Protein AF-A0AAU9XH12-F1 (afdb_monomer_lite)

Organism: NCBI:txid46732

Structure (mmCIF, N/CA/C/O backbone):
data_AF-A0AAU9XH12-F1
#
_entry.id   AF-A0AAU9XH12-F1
#
loop_
_atom_site.group_PDB
_atom_site.id
_atom_site.type_symbol
_atom_site.label_atom_id
_atom_site.label_alt_id
_atom_site.label_comp_id
_atom_site.label_asym_id
_atom_site.label_entity_id
_atom_site.label_seq_id
_atom_site.pdbx_PDB_ins_code
_atom_site.Cartn_x
_atom_site.Cartn_y
_atom_site.Cartn_z
_atom_site.occupancy
_atom_site.B_iso_or_equiv
_atom_site.auth_seq_id
_atom_site.auth_comp_id
_atom_site.auth_asym_id
_atom_site.auth_atom_id
_atom_site.pdbx_PDB_model_num
ATOM 1 N N . MET A 1 1 ? -4.431 -7.560 0.678 1.00 68.56 1 MET A N 1
ATOM 2 C CA . MET A 1 1 ? -4.660 -6.727 1.876 1.00 68.56 1 MET A CA 1
ATOM 3 C C . MET A 1 1 ? -4.984 -7.547 3.128 1.00 68.56 1 MET A C 1
ATOM 5 O O . MET A 1 1 ? -4.294 -7.384 4.121 1.00 68.56 1 MET A O 1
ATOM 9 N N . ALA A 1 2 ? -5.945 -8.481 3.083 1.00 81.56 2 ALA A N 1
ATOM 10 C CA . ALA A 1 2 ? -6.319 -9.294 4.253 1.00 81.56 2 ALA A CA 1
ATOM 11 C C . ALA A 1 2 ? -5.169 -10.095 4.894 1.00 81.56 2 ALA A C 1
ATOM 13 O O . ALA A 1 2 ? -5.077 -10.138 6.113 1.00 81.56 2 ALA A O 1
ATOM 14 N N . LYS A 1 3 ? -4.266 -10.671 4.088 1.00 85.50 3 LYS A N 1
ATOM 15 C CA . LYS A 1 3 ? -3.086 -11.385 4.601 1.00 85.50 3 LYS A CA 1
ATOM 16 C C . LYS A 1 3 ? -2.209 -10.488 5.487 1.00 85.50 3 LYS A C 1
ATOM 18 O O . LYS A 1 3 ? -1.985 -10.822 6.635 1.00 85.50 3 LYS A O 1
ATOM 23 N N . TYR A 1 4 ? -1.822 -9.311 4.989 1.00 83.94 4 TYR A N 1
ATOM 24 C CA . TYR A 1 4 ? -1.021 -8.346 5.755 1.00 83.94 4 TYR A CA 1
ATOM 25 C C . TYR A 1 4 ? -1.693 -7.905 7.060 1.00 83.94 4 TYR A C 1
ATOM 27 O O . TYR A 1 4 ? -1.012 -7.656 8.047 1.00 83.94 4 TYR A O 1
ATOM 35 N N . PHE A 1 5 ? -3.026 -7.807 7.071 1.00 84.31 5 PHE A N 1
ATOM 36 C CA . PHE A 1 5 ? -3.769 -7.496 8.289 1.00 84.31 5 PHE A CA 1
ATOM 37 C C . PHE A 1 5 ? -3.642 -8.612 9.336 1.00 84.31 5 PHE A C 1
ATOM 39 O O . PHE A 1 5 ? -3.353 -8.325 10.493 1.00 84.31 5 PHE A O 1
ATOM 46 N N . VAL A 1 6 ? -3.812 -9.872 8.925 1.00 87.25 6 VAL A N 1
ATOM 47 C CA . VAL A 1 6 ? -3.674 -11.034 9.818 1.00 87.25 6 VAL A CA 1
ATOM 48 C C . VAL A 1 6 ? -2.238 -11.177 10.316 1.00 87.25 6 VAL A C 1
ATOM 50 O O . VAL A 1 6 ? -2.040 -11.303 11.52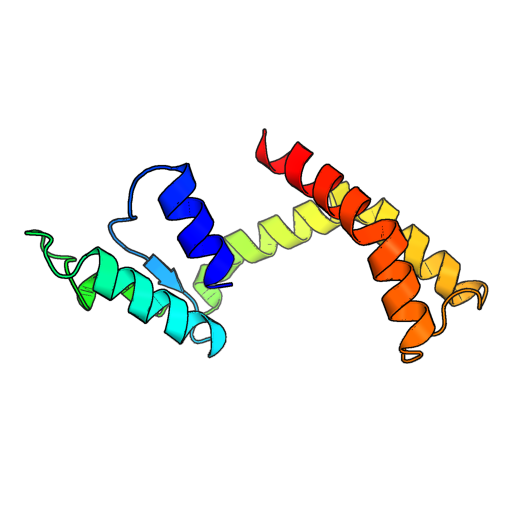0 1.00 87.25 6 VAL A O 1
ATOM 53 N N . ASP A 1 7 ? -1.254 -11.070 9.419 1.00 89.06 7 ASP A N 1
ATOM 54 C CA . ASP A 1 7 ? 0.168 -11.146 9.770 1.00 89.06 7 ASP A CA 1
ATOM 55 C C . ASP A 1 7 ? 0.532 -10.060 10.809 1.00 89.06 7 ASP A C 1
ATOM 57 O O . ASP A 1 7 ? 1.261 -10.322 11.760 1.00 89.06 7 ASP A O 1
ATOM 61 N N . CYS A 1 8 ? -0.030 -8.849 10.682 1.00 85.81 8 CYS A N 1
ATOM 62 C CA . CYS A 1 8 ? 0.167 -7.756 11.641 1.00 85.81 8 CYS A CA 1
ATOM 63 C C . CYS A 1 8 ? -0.480 -8.037 13.010 1.00 85.81 8 CYS A C 1
ATOM 65 O O . CYS A 1 8 ? 0.139 -7.797 14.044 1.00 85.81 8 CYS A O 1
ATOM 67 N N . VAL A 1 9 ? -1.710 -8.566 13.036 1.00 88.44 9 VAL A N 1
ATOM 68 C CA . VAL A 1 9 ? -2.383 -8.973 14.286 1.00 88.44 9 VAL A CA 1
ATOM 69 C C . VAL A 1 9 ? -1.573 -10.046 15.017 1.00 88.44 9 VAL A C 1
ATOM 71 O O . VAL A 1 9 ? -1.449 -9.997 16.242 1.00 88.44 9 VAL A O 1
ATOM 74 N N . GLU A 1 10 ? -0.998 -10.991 14.272 1.00 89.50 10 GLU A N 1
ATOM 75 C CA . GLU A 1 10 ? -0.122 -12.033 14.809 1.00 89.50 10 GLU A CA 1
ATOM 76 C C . GLU A 1 10 ? 1.207 -11.456 15.330 1.00 89.50 10 GLU A C 1
ATOM 78 O O . GLU A 1 10 ? 1.588 -11.753 16.461 1.00 89.50 10 GLU A O 1
ATOM 83 N N . GLU A 1 11 ? 1.869 -10.577 14.564 1.00 89.19 11 GLU A N 1
ATOM 84 C CA . GLU A 1 11 ? 3.132 -9.912 14.942 1.00 89.19 11 GLU A CA 1
ATOM 85 C C . GLU A 1 11 ? 2.981 -9.066 16.219 1.00 89.19 11 GLU A C 1
ATOM 87 O O . GLU A 1 11 ? 3.840 -9.099 17.101 1.00 89.19 11 GLU A O 1
ATOM 92 N N . VAL A 1 12 ? 1.877 -8.323 16.343 1.00 87.50 12 VAL A N 1
ATOM 93 C CA . VAL A 1 12 ? 1.592 -7.457 17.500 1.00 87.50 12 VAL A CA 1
ATOM 94 C C . VAL A 1 12 ? 1.036 -8.255 18.690 1.00 87.50 12 VAL A C 1
ATOM 96 O O . VAL A 1 12 ? 1.069 -7.779 19.826 1.00 87.50 12 VAL A O 1
ATOM 99 N N . GLY A 1 13 ? 0.533 -9.473 18.460 1.00 85.81 13 GLY A N 1
ATOM 100 C CA . GLY A 1 13 ? -0.110 -10.302 19.482 1.00 85.81 13 GLY A CA 1
ATOM 101 C C . GLY A 1 13 ? -1.437 -9.725 19.987 1.00 85.81 13 GLY A C 1
ATOM 102 O O . GLY A 1 13 ? -1.835 -9.987 21.123 1.00 85.81 13 GLY A O 1
ATOM 103 N N . GLY A 1 14 ? -2.115 -8.911 19.173 1.00 85.19 14 GLY A N 1
ATOM 104 C CA . GLY A 1 14 ? -3.324 -8.194 19.570 1.00 85.19 14 GLY A CA 1
ATOM 105 C C . GLY A 1 14 ? -4.192 -7.764 18.389 1.00 85.19 14 GLY A C 1
ATOM 106 O O . GLY A 1 14 ? -3.707 -7.560 17.280 1.00 85.19 14 GLY A O 1
ATOM 107 N N . CYS A 1 15 ? -5.494 -7.611 18.640 1.00 86.69 15 CYS A N 1
ATOM 108 C CA . CYS A 1 15 ? -6.485 -7.208 17.642 1.00 86.69 15 CYS A CA 1
ATOM 109 C C . CYS A 1 15 ? -6.981 -5.773 17.917 1.00 86.69 15 CYS A C 1
ATOM 111 O O . CYS A 1 15 ? -7.296 -5.456 19.069 1.00 86.69 15 CYS A O 1
ATOM 113 N N . PRO A 1 16 ? -7.067 -4.890 16.904 1.00 86.75 16 PRO A N 1
ATOM 114 C CA . PRO A 1 16 ? -7.554 -3.523 17.088 1.00 86.75 16 PRO A CA 1
ATOM 115 C C . PRO A 1 16 ? -9.023 -3.490 17.530 1.00 86.75 16 PRO A C 1
ATOM 117 O O . PRO A 1 16 ? -9.825 -4.285 17.063 1.00 86.75 16 PRO A O 1
ATOM 120 N N . SER A 1 17 ? -9.422 -2.530 18.369 1.00 87.19 17 SER A N 1
ATOM 121 C CA . SER A 1 17 ? -10.813 -2.414 18.856 1.00 87.19 17 SER A CA 1
ATOM 122 C C . SER A 1 17 ? -11.798 -1.819 17.841 1.00 87.19 17 SER A C 1
ATOM 124 O O . SER A 1 17 ? -13.006 -1.886 18.022 1.00 87.19 17 SER A O 1
ATOM 126 N N . LEU A 1 18 ? -11.312 -1.181 16.782 1.00 88.00 18 LEU A N 1
ATOM 127 C CA . LEU A 1 18 ? -12.150 -0.677 15.700 1.00 88.00 18 LEU A CA 1
ATOM 128 C C . LEU A 1 18 ? -11.301 -0.574 14.446 1.00 88.00 18 LEU A C 1
ATOM 130 O O . LEU A 1 18 ? -10.238 0.046 14.464 1.00 88.00 18 LEU A O 1
ATOM 134 N N . LEU A 1 19 ? -11.796 -1.140 13.354 1.00 87.06 19 LEU A N 1
ATOM 135 C CA . LEU A 1 19 ? -11.161 -1.040 12.054 1.00 87.06 19 LEU A CA 1
ATOM 136 C C . LEU A 1 19 ? -12.030 -0.217 11.116 1.00 87.06 19 LEU A C 1
ATOM 138 O O . LEU A 1 19 ? -13.212 -0.499 10.935 1.00 87.06 19 LEU A O 1
ATOM 142 N N . ARG A 1 20 ? -11.436 0.802 10.503 1.00 87.56 20 ARG A N 1
ATOM 143 C CA . ARG A 1 20 ? -12.102 1.621 9.495 1.00 87.56 20 ARG A CA 1
ATOM 144 C C . ARG A 1 20 ? -11.463 1.382 8.141 1.00 87.56 20 ARG A C 1
ATOM 146 O O . ARG A 1 20 ? -10.253 1.532 8.009 1.00 87.56 20 ARG A O 1
ATOM 153 N N . THR A 1 21 ? -12.276 1.076 7.138 1.00 86.25 21 THR A N 1
ATOM 154 C CA . THR A 1 21 ? -11.816 0.930 5.750 1.00 86.25 21 THR A CA 1
ATOM 155 C C . THR A 1 21 ? -12.686 1.747 4.805 1.00 86.25 21 THR A C 1
ATOM 157 O O . THR A 1 21 ? -13.788 2.171 5.162 1.00 86.25 21 THR A O 1
ATOM 160 N N . ASP A 1 22 ? -12.202 1.982 3.590 1.00 82.88 22 ASP A N 1
ATOM 161 C CA . ASP A 1 22 ? -13.061 2.471 2.515 1.00 82.88 22 ASP A CA 1
ATOM 162 C C . ASP A 1 22 ? -13.998 1.352 2.012 1.00 82.88 22 ASP A C 1
ATOM 164 O O . ASP A 1 22 ? -13.896 0.190 2.426 1.00 82.88 22 ASP A O 1
ATOM 168 N N . CYS A 1 23 ? -14.922 1.701 1.114 1.00 80.25 23 CYS A N 1
ATOM 169 C CA . CYS A 1 23 ? -15.865 0.758 0.501 1.00 80.25 23 CYS A CA 1
ATOM 170 C C . CYS A 1 23 ? -15.243 -0.115 -0.613 1.00 80.25 23 CYS A C 1
ATOM 172 O O . CYS A 1 23 ? -15.943 -0.504 -1.550 1.00 80.25 23 CYS A O 1
ATOM 174 N N . GLY A 1 24 ? -13.944 -0.417 -0.553 1.00 79.31 24 GLY A N 1
ATOM 175 C CA . GLY A 1 24 ? -13.291 -1.332 -1.485 1.00 79.31 24 GLY A CA 1
ATOM 176 C C . GLY A 1 24 ? -13.760 -2.781 -1.307 1.00 79.31 24 GLY A C 1
ATOM 177 O O . GLY A 1 24 ? -13.884 -3.283 -0.191 1.00 79.31 24 GLY A O 1
ATOM 178 N N . THR A 1 25 ? -13.972 -3.503 -2.410 1.00 79.25 25 THR A N 1
ATOM 179 C CA . THR A 1 25 ? -14.369 -4.926 -2.380 1.00 79.25 25 THR A CA 1
ATOM 180 C C . THR A 1 25 ? -13.318 -5.821 -1.721 1.00 79.25 25 THR A C 1
ATOM 182 O O . THR A 1 25 ? -13.650 -6.828 -1.103 1.00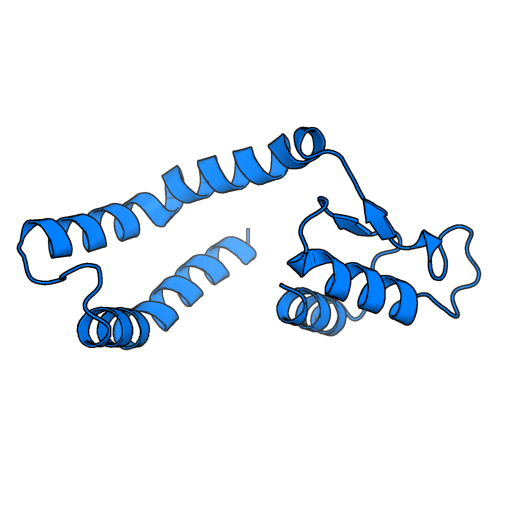 79.25 25 THR A O 1
ATOM 185 N N . GLU A 1 26 ? -12.047 -5.437 -1.804 1.00 78.25 26 GLU A N 1
ATOM 186 C CA . GLU A 1 26 ? -10.928 -6.108 -1.134 1.00 78.25 26 GLU A CA 1
ATOM 187 C C . GLU A 1 26 ? -10.955 -5.975 0.398 1.00 78.25 26 GLU A C 1
ATOM 189 O O . GLU A 1 26 ? -10.412 -6.832 1.101 1.00 78.25 26 GLU A O 1
ATOM 194 N N . ASN A 1 27 ? -11.637 -4.948 0.917 1.00 84.44 27 ASN A N 1
ATOM 195 C CA . ASN A 1 27 ? -11.731 -4.654 2.346 1.00 84.44 27 ASN A CA 1
ATOM 196 C C . ASN A 1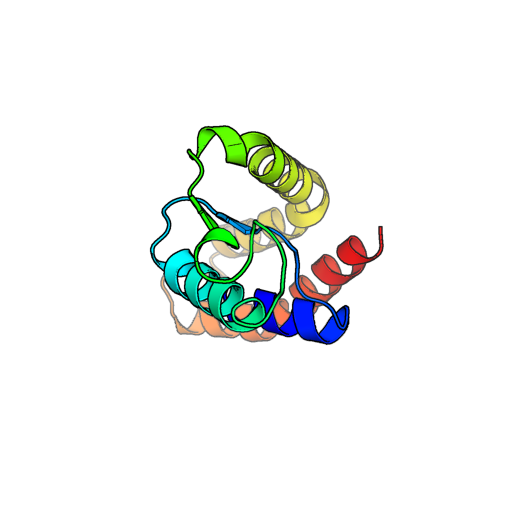 27 ? -12.882 -5.391 3.040 1.00 84.44 27 ASN A C 1
ATOM 198 O O . ASN A 1 27 ? -12.894 -5.489 4.266 1.00 84.44 27 ASN A O 1
ATOM 202 N N . VAL A 1 28 ? -13.787 -6.007 2.274 1.00 85.31 28 VAL A N 1
ATOM 203 C CA . VAL A 1 28 ? -14.868 -6.852 2.809 1.00 85.31 28 VAL A CA 1
ATOM 204 C C . VAL A 1 28 ? -14.305 -8.041 3.590 1.00 85.31 28 VAL A C 1
ATOM 206 O O . VAL A 1 28 ? -14.804 -8.381 4.660 1.00 85.31 28 VAL A O 1
ATOM 209 N N . VAL A 1 29 ? -13.227 -8.653 3.089 1.00 87.44 29 VAL A N 1
ATOM 210 C CA . VAL A 1 29 ? -12.571 -9.781 3.771 1.00 87.44 29 VAL A CA 1
ATOM 211 C C . VAL A 1 29 ? -11.966 -9.326 5.099 1.00 87.44 29 VAL A C 1
ATOM 213 O O . VAL A 1 29 ? -12.098 -10.014 6.105 1.00 87.44 29 VAL A O 1
ATOM 216 N N . ILE A 1 30 ? -11.347 -8.146 5.117 1.00 88.31 30 ILE A N 1
ATOM 217 C CA . ILE A 1 30 ? -10.752 -7.555 6.321 1.00 88.31 30 ILE A CA 1
ATOM 218 C C . ILE A 1 30 ? -11.825 -7.244 7.369 1.00 88.31 30 ILE A C 1
ATOM 220 O O . ILE A 1 30 ? -11.634 -7.561 8.540 1.00 88.31 30 ILE A O 1
ATOM 224 N N . ALA A 1 31 ? -12.961 -6.684 6.947 1.00 87.62 31 ALA A N 1
ATOM 225 C CA . ALA A 1 31 ? -14.103 -6.434 7.820 1.00 87.62 31 ALA A CA 1
ATOM 226 C C . ALA A 1 31 ? -14.586 -7.724 8.499 1.00 87.62 31 ALA A C 1
ATOM 228 O O . ALA A 1 31 ? -14.749 -7.761 9.716 1.00 87.62 31 ALA A O 1
ATOM 229 N N . GLY A 1 32 ? -14.731 -8.806 7.725 1.00 87.75 32 GLY A N 1
ATOM 230 C CA . GLY A 1 32 ? -15.126 -10.111 8.255 1.00 87.75 32 GLY A CA 1
ATOM 231 C C . GLY A 1 32 ? -14.117 -10.690 9.249 1.00 87.75 32 GLY A C 1
ATOM 232 O O . GLY A 1 32 ? -14.509 -11.145 10.322 1.00 87.75 32 GLY A O 1
ATOM 233 N N . VAL A 1 33 ? -12.818 -10.634 8.930 1.00 88.12 33 VAL A N 1
ATOM 234 C CA . VAL A 1 33 ? -11.748 -11.095 9.835 1.00 88.12 33 VAL A CA 1
ATOM 235 C C . VAL A 1 33 ? -11.769 -10.305 11.143 1.00 88.12 33 VAL A C 1
ATOM 237 O O . VAL A 1 33 ? -11.732 -10.898 12.216 1.00 88.12 33 VAL A O 1
ATOM 240 N N . GLN A 1 34 ? -11.883 -8.981 11.067 1.00 90.25 34 GLN A N 1
ATOM 241 C CA . GLN A 1 34 ? -11.951 -8.110 12.235 1.00 90.25 34 GLN A CA 1
ATOM 242 C C . GLN A 1 34 ? -13.151 -8.435 13.134 1.00 90.25 34 GLN A C 1
ATOM 244 O O . GLN A 1 34 ? -13.002 -8.564 14.351 1.00 90.25 34 GLN A O 1
ATOM 249 N N . SER A 1 35 ? -14.340 -8.583 12.546 1.00 88.19 35 SER A N 1
ATOM 250 C CA . SER A 1 35 ? -15.547 -8.934 13.295 1.00 88.19 35 SER A CA 1
ATOM 251 C C . SER A 1 35 ? -15.460 -10.320 13.922 1.00 88.19 35 SER A C 1
ATOM 253 O O . SER A 1 35 ? -15.919 -10.503 15.045 1.00 88.19 35 SER A O 1
ATOM 255 N N . PHE A 1 36 ? -14.825 -11.277 13.242 1.00 8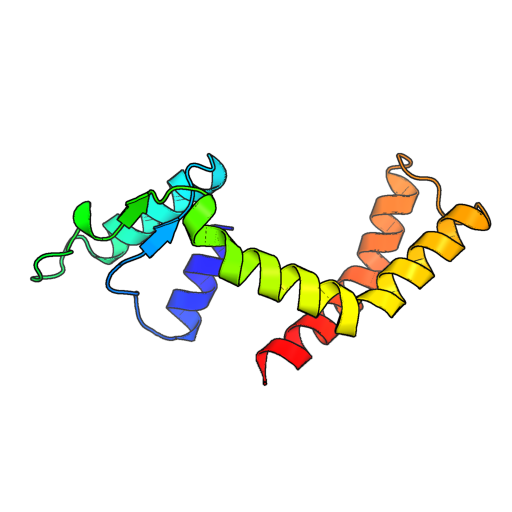8.44 36 PHE A N 1
ATOM 256 C CA . PHE A 1 36 ? -14.581 -12.610 13.785 1.00 88.44 36 PHE A CA 1
ATOM 257 C C . PHE A 1 36 ? -13.617 -12.580 14.977 1.00 88.44 36 PHE A C 1
ATOM 259 O O . PHE A 1 36 ? -13.924 -13.136 16.028 1.00 88.44 36 PHE A O 1
ATOM 266 N N . LEU A 1 37 ? -12.485 -11.880 14.852 1.00 87.12 37 LEU A N 1
ATOM 267 C CA . LEU A 1 37 ? -11.487 -11.771 15.923 1.00 87.12 37 LEU A CA 1
ATOM 268 C C . LEU A 1 37 ? -12.041 -11.118 17.197 1.00 87.12 37 LEU A C 1
ATOM 270 O O . LEU A 1 37 ? -11.499 -11.339 18.276 1.00 87.12 37 LEU A O 1
ATOM 274 N N . ARG A 1 38 ? -13.106 -10.318 17.079 1.00 89.75 38 ARG A N 1
ATOM 275 C CA . ARG A 1 38 ? -13.746 -9.616 18.201 1.00 89.75 38 ARG A CA 1
ATOM 276 C C . ARG A 1 38 ? -15.145 -10.114 18.533 1.00 89.75 38 ARG A C 1
ATOM 278 O O . ARG A 1 38 ? -15.855 -9.437 19.272 1.00 89.75 38 ARG A O 1
ATOM 285 N N . ALA A 1 39 ? -15.555 -11.264 18.001 1.00 86.81 39 ALA A N 1
ATOM 286 C CA . ALA A 1 39 ? -16.898 -11.804 18.211 1.00 86.81 39 ALA A CA 1
ATOM 287 C C . ALA A 1 39 ? -17.193 -12.096 19.693 1.00 86.81 39 ALA A C 1
ATOM 289 O O . ALA A 1 39 ? -18.295 -11.832 20.156 1.00 86.81 39 ALA A O 1
ATOM 290 N N . GLU A 1 40 ? -16.187 -12.569 20.434 1.00 84.69 40 GLU A N 1
ATOM 291 C CA . GLU A 1 40 ? -16.300 -12.967 21.846 1.00 84.69 40 GLU A CA 1
ATOM 292 C C . GLU A 1 40 ? -15.814 -11.877 22.825 1.00 84.69 40 GLU A C 1
ATOM 294 O O . GLU A 1 40 ? -15.607 -12.142 24.009 1.00 84.69 40 GLU A O 1
ATOM 299 N N . CYS A 1 41 ? -15.568 -10.650 22.349 1.00 84.25 41 CYS A N 1
ATOM 300 C CA . CYS A 1 41 ? -15.198 -9.533 23.222 1.00 84.25 41 CYS A CA 1
ATOM 301 C C . CYS A 1 41 ? -16.433 -8.973 23.947 1.00 84.25 41 CYS A C 1
ATOM 303 O O . CYS A 1 41 ? -17.512 -8.893 23.369 1.00 84.25 41 CYS A O 1
ATOM 305 N N . ASP A 1 42 ? -16.262 -8.526 25.192 1.00 81.62 42 ASP A N 1
ATOM 306 C CA . ASP A 1 42 ? -17.353 -8.014 26.043 1.00 81.62 42 ASP A CA 1
ATOM 307 C C . ASP A 1 42 ? -17.415 -6.473 26.061 1.00 81.62 42 ASP A C 1
ATOM 309 O O . ASP A 1 42 ? -17.604 -5.843 27.099 1.00 81.62 42 ASP A O 1
ATOM 313 N N . ASP A 1 43 ? -17.174 -5.834 24.913 1.00 85.81 43 ASP A N 1
ATOM 314 C CA . ASP A 1 43 ? -17.191 -4.373 24.784 1.00 85.81 43 ASP A CA 1
ATOM 315 C C . ASP A 1 43 ? -18.187 -3.883 23.723 1.00 85.81 43 ASP A C 1
ATOM 317 O O . ASP A 1 43 ? -18.642 -4.634 22.858 1.00 85.81 43 ASP A O 1
ATOM 321 N N . ASP A 1 44 ? -18.520 -2.590 23.774 1.00 84.69 44 ASP A N 1
ATOM 322 C CA . ASP A 1 44 ? -19.545 -1.967 22.921 1.00 84.69 44 ASP A CA 1
ATOM 323 C C . ASP A 1 44 ? -19.269 -2.085 21.413 1.00 84.69 44 ASP A C 1
ATOM 325 O O . ASP A 1 44 ? -20.186 -1.924 20.597 1.00 84.69 44 ASP A O 1
ATOM 329 N N . LEU A 1 45 ? -18.014 -2.344 21.039 1.00 83.44 45 LEU A N 1
ATOM 330 C CA . LEU A 1 45 ? -17.542 -2.442 19.664 1.00 83.44 45 LEU A CA 1
ATOM 331 C C . LEU A 1 45 ? -17.339 -3.896 19.223 1.00 83.44 45 LEU A C 1
ATOM 333 O O . LEU A 1 45 ? -16.811 -4.106 18.138 1.00 83.44 45 LEU A O 1
ATOM 337 N N . ALA A 1 46 ? -17.715 -4.894 20.020 1.00 83.31 46 ALA A N 1
ATOM 338 C CA . ALA A 1 46 ? -17.520 -6.302 19.692 1.00 83.31 46 ALA A CA 1
ATOM 339 C C . ALA A 1 46 ? -18.284 -6.761 18.431 1.00 83.31 46 ALA A C 1
ATOM 341 O O . ALA A 1 46 ? -19.289 -6.175 18.008 1.00 83.31 46 ALA A O 1
ATOM 342 N N . GLY A 1 47 ? -17.787 -7.840 17.822 1.00 85.19 47 GLY A N 1
ATOM 343 C CA . GLY A 1 47 ? -18.387 -8.490 16.657 1.00 85.19 47 GLY A CA 1
ATOM 344 C C . GLY A 1 47 ? -18.531 -7.571 15.440 1.00 85.19 47 GLY A C 1
ATOM 345 O O . GLY A 1 47 ? -17.572 -6.960 14.968 1.00 85.19 47 GLY A O 1
ATOM 346 N N . GLU A 1 48 ? -19.744 -7.463 14.900 1.00 81.75 48 GLU A N 1
ATOM 347 C CA . GLU A 1 48 ? -20.026 -6.668 13.692 1.00 81.75 48 GLU A CA 1
ATOM 348 C C . GLU A 1 48 ? -19.792 -5.160 13.876 1.00 81.75 48 GLU A C 1
ATOM 350 O O . GLU A 1 48 ? -19.571 -4.447 12.902 1.00 81.75 48 GLU A O 1
ATOM 355 N N . LYS A 1 49 ? -19.772 -4.665 15.120 1.00 83.44 49 LYS A N 1
ATOM 356 C CA . LYS A 1 49 ? -19.466 -3.257 15.426 1.00 83.44 49 LYS A CA 1
ATOM 357 C C . LYS A 1 49 ? -17.965 -2.956 15.428 1.00 83.44 49 LYS A C 1
ATOM 359 O O . LYS A 1 49 ? -17.575 -1.794 15.532 1.00 83.44 49 LYS A O 1
ATOM 364 N N . ALA A 1 50 ? -17.125 -3.984 15.287 1.00 85.31 50 ALA A N 1
ATOM 365 C CA . ALA A 1 50 ? -15.671 -3.860 15.295 1.00 85.31 50 ALA A CA 1
ATOM 366 C C . ALA A 1 50 ? -15.120 -3.282 13.987 1.00 85.31 50 ALA A C 1
ATOM 368 O O . ALA A 1 50 ? -13.920 -3.003 13.903 1.00 85.31 50 ALA A O 1
ATOM 369 N N . HIS A 1 51 ? -15.973 -3.110 12.974 1.00 89.31 51 HIS A N 1
ATOM 370 C CA . HIS A 1 51 ? -15.626 -2.549 11.678 1.00 89.31 51 HIS A CA 1
ATOM 371 C C . HIS A 1 51 ? -16.605 -1.442 11.269 1.00 89.31 51 HIS A C 1
ATOM 373 O O . HIS A 1 51 ? -17.804 -1.524 11.527 1.00 89.31 51 HIS A O 1
ATOM 379 N N . CYS A 1 52 ? -16.098 -0.394 10.618 1.00 87.75 52 CYS A N 1
ATOM 380 C CA . CYS A 1 52 ? -16.938 0.603 9.962 1.00 87.75 52 CYS A CA 1
ATOM 381 C C . CYS A 1 52 ? -16.387 1.034 8.598 1.00 87.75 52 CYS A C 1
ATOM 383 O O . CYS A 1 52 ? -15.182 1.213 8.405 1.00 87.75 52 CYS A O 1
ATOM 385 N N . TYR A 1 53 ? -17.294 1.276 7.652 1.00 85.50 53 TYR A N 1
ATOM 386 C CA . TYR A 1 53 ? -16.947 1.889 6.375 1.00 85.50 53 TYR A CA 1
ATOM 387 C C . TYR A 1 53 ? -16.915 3.412 6.495 1.00 85.50 53 TYR A C 1
ATOM 389 O O . TYR A 1 53 ? -17.835 4.038 7.026 1.00 85.50 53 TYR A O 1
ATOM 397 N N . GLY A 1 54 ? -15.846 4.017 5.987 1.00 82.31 54 GLY A N 1
ATOM 398 C CA . GLY A 1 54 ? -15.674 5.461 5.926 1.00 82.31 54 GLY A CA 1
ATOM 399 C C . GLY A 1 54 ? -15.714 5.995 4.493 1.00 82.31 54 GLY A C 1
ATOM 400 O O . GLY A 1 54 ? -15.265 5.309 3.577 1.00 82.31 54 GLY A O 1
ATOM 401 N N . PRO A 1 55 ? -16.177 7.240 4.272 1.00 78.94 55 PRO A N 1
ATOM 402 C CA . PRO A 1 55 ? -15.998 7.904 2.985 1.00 78.94 55 PRO A CA 1
ATOM 403 C C . PRO A 1 55 ? -14.510 8.067 2.651 1.00 78.94 55 PRO A C 1
ATOM 405 O O . PRO A 1 55 ? -13.696 8.326 3.544 1.00 78.94 55 PRO A O 1
ATOM 408 N N . SER A 1 56 ? -14.175 8.010 1.358 1.00 70.50 56 SER A N 1
ATOM 409 C CA . SER A 1 56 ? -12.808 8.176 0.833 1.00 70.50 56 SER A CA 1
ATOM 410 C C . SER A 1 56 ? -12.158 9.508 1.232 1.00 70.50 56 SER A C 1
ATOM 412 O O . SER A 1 56 ? -10.940 9.610 1.320 1.00 70.50 56 SER A O 1
ATOM 414 N N . THR A 1 57 ? -12.952 10.531 1.569 1.00 73.00 57 THR A N 1
ATOM 415 C CA . THR A 1 57 ? -12.451 11.808 2.109 1.00 73.00 57 THR A CA 1
ATOM 416 C C . THR A 1 57 ? -11.726 11.656 3.448 1.00 73.00 57 THR A C 1
ATOM 418 O O . THR A 1 57 ? -10.853 12.458 3.762 1.00 73.00 57 THR A O 1
ATOM 421 N N . GLY A 1 58 ? -12.034 10.616 4.227 1.00 71.31 58 GLY A N 1
ATOM 422 C CA . GLY A 1 58 ? -11.304 10.287 5.454 1.00 71.31 58 GLY A CA 1
ATOM 423 C C . GLY A 1 58 ? -9.947 9.623 5.205 1.00 71.31 58 GLY A C 1
ATOM 424 O O . GLY A 1 58 ? -9.129 9.572 6.116 1.00 71.31 58 GLY A O 1
ATOM 425 N N . ASN A 1 59 ? -9.695 9.144 3.984 1.00 74.19 59 ASN A N 1
ATOM 426 C CA . ASN A 1 59 ? -8.459 8.457 3.611 1.00 74.19 59 ASN A CA 1
ATOM 427 C C . ASN A 1 59 ? -7.356 9.423 3.141 1.00 74.19 59 ASN A C 1
ATOM 429 O O . ASN A 1 59 ? -6.223 9.012 2.913 1.00 74.19 59 ASN A O 1
ATOM 433 N N . GLN A 1 60 ? -7.664 10.722 3.052 1.00 80.12 60 GLN A N 1
ATOM 434 C CA . GLN A 1 60 ? -6.759 11.752 2.535 1.00 80.12 60 GLN A CA 1
ATOM 435 C C . GLN A 1 60 ? -5.442 11.854 3.303 1.00 80.12 60 GLN A C 1
ATOM 437 O O . GLN A 1 60 ? -4.412 12.132 2.702 1.00 80.12 60 GLN A O 1
ATOM 442 N N . TRP A 1 61 ? -5.447 11.628 4.619 1.00 80.75 61 TRP A N 1
ATOM 443 C CA . TRP A 1 61 ? -4.216 11.679 5.408 1.00 80.75 61 TRP A CA 1
ATOM 444 C C . TRP A 1 61 ? -3.261 10.530 5.049 1.00 80.75 61 TRP A C 1
ATOM 446 O O . TRP A 1 61 ? -2.087 10.778 4.779 1.00 80.75 61 TRP A O 1
ATOM 456 N N . ILE A 1 62 ? -3.779 9.300 4.962 1.00 78.81 62 ILE A N 1
ATOM 457 C CA . ILE A 1 62 ? -3.015 8.122 4.525 1.00 78.81 62 ILE A CA 1
ATOM 458 C C . ILE A 1 62 ? -2.560 8.289 3.072 1.00 78.81 62 ILE A C 1
ATOM 460 O O . ILE A 1 62 ? -1.394 8.067 2.769 1.00 78.81 62 ILE A O 1
ATOM 464 N N . GLU A 1 63 ? -3.440 8.734 2.174 1.00 82.94 63 GLU A N 1
ATOM 465 C CA . GLU A 1 63 ? -3.100 8.976 0.766 1.00 82.94 63 GLU A CA 1
ATOM 466 C C . GLU A 1 63 ? -2.038 10.074 0.604 1.00 82.94 63 GLU A C 1
ATOM 468 O O . GLU A 1 63 ? -1.120 9.938 -0.206 1.00 82.94 63 GLU A O 1
ATOM 473 N N . ALA A 1 64 ? -2.116 11.147 1.396 1.00 84.69 64 ALA A N 1
ATOM 474 C CA . ALA A 1 64 ? -1.108 12.201 1.417 1.00 84.69 64 ALA A CA 1
ATOM 475 C C . ALA A 1 64 ? 0.234 11.682 1.941 1.00 84.69 64 ALA A C 1
ATOM 477 O O . ALA A 1 64 ? 1.274 12.012 1.368 1.00 84.69 64 ALA A O 1
ATOM 478 N N . TRP A 1 65 ? 0.217 10.847 2.983 1.00 83.44 65 TRP A N 1
ATOM 479 C CA . TRP A 1 65 ? 1.418 10.202 3.502 1.00 83.44 65 TRP A CA 1
ATOM 480 C C . TRP A 1 65 ? 2.050 9.273 2.460 1.00 83.44 65 TRP A C 1
ATOM 482 O O . TRP A 1 65 ? 3.236 9.413 2.177 1.00 83.44 65 TRP A O 1
ATOM 492 N N . TRP A 1 66 ? 1.263 8.419 1.796 1.00 80.25 66 TRP A N 1
ATOM 493 C CA . TRP A 1 66 ? 1.741 7.580 0.691 1.00 80.25 66 TRP A CA 1
ATOM 494 C C . TRP A 1 66 ? 2.314 8.413 -0.453 1.00 80.25 66 TRP A C 1
ATOM 496 O O . TRP A 1 66 ? 3.379 8.103 -0.975 1.00 80.25 66 TRP A O 1
ATOM 506 N N . SER A 1 67 ? 1.643 9.501 -0.832 1.00 80.94 67 SER A N 1
ATOM 507 C CA . SER A 1 67 ? 2.120 10.412 -1.875 1.00 80.94 67 SER A CA 1
ATOM 508 C C . SER A 1 67 ? 3.455 11.060 -1.500 1.00 80.94 67 SER A C 1
ATOM 510 O O . SER A 1 67 ? 4.364 11.123 -2.329 1.00 80.94 67 SER A O 1
ATOM 512 N N . TYR A 1 68 ? 3.605 11.506 -0.249 1.00 82.44 68 TYR A N 1
ATOM 513 C CA . TYR A 1 68 ? 4.868 12.024 0.271 1.00 82.4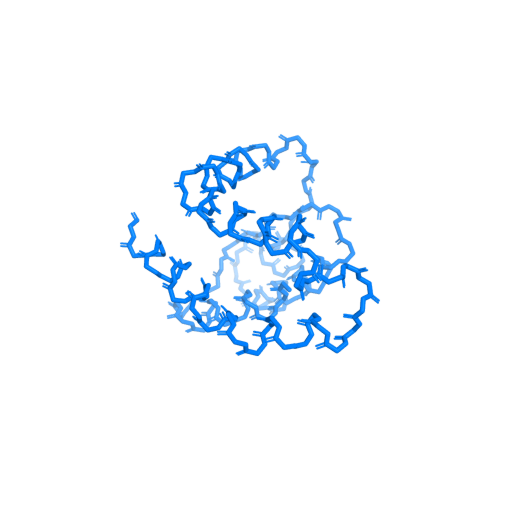4 68 TYR A CA 1
ATOM 514 C C . TYR A 1 68 ? 5.959 10.950 0.250 1.00 82.44 68 TYR A C 1
ATOM 516 O O . TYR A 1 68 ? 7.024 11.177 -0.320 1.00 82.44 68 TYR A O 1
ATOM 524 N N . TYR A 1 69 ? 5.658 9.769 0.785 1.00 75.19 69 TYR A N 1
ATOM 525 C CA . TYR A 1 69 ? 6.576 8.645 0.879 1.00 75.19 69 TYR A CA 1
ATOM 526 C C . TYR A 1 69 ? 7.086 8.182 -0.493 1.00 75.19 69 TYR A C 1
ATOM 528 O O . TYR A 1 69 ? 8.290 8.048 -0.724 1.00 75.19 69 TYR A O 1
ATOM 536 N N . CYS A 1 70 ? 6.175 8.030 -1.456 1.00 76.44 70 CYS A N 1
ATOM 537 C CA . CYS A 1 70 ? 6.515 7.699 -2.834 1.00 76.44 70 CYS A CA 1
ATOM 538 C C . CYS A 1 70 ? 7.445 8.749 -3.458 1.00 76.44 70 CYS A C 1
ATOM 540 O O . CYS A 1 70 ? 8.360 8.398 -4.201 1.00 76.44 70 CYS A O 1
ATOM 542 N N . ARG A 1 71 ? 7.240 10.037 -3.148 1.00 75.75 71 ARG A N 1
ATOM 543 C CA . ARG A 1 71 ? 8.072 11.138 -3.658 1.00 75.75 71 ARG A CA 1
ATOM 544 C C . ARG A 1 71 ? 9.428 11.250 -2.964 1.00 75.75 71 ARG A C 1
ATOM 546 O O . ARG A 1 71 ? 10.371 11.728 -3.590 1.00 75.75 71 ARG A O 1
ATOM 553 N N . SER A 1 72 ? 9.554 10.851 -1.704 1.00 74.06 72 SER A N 1
ATOM 554 C CA . SER A 1 72 ? 10.822 10.938 -0.973 1.00 74.06 72 SER A CA 1
ATOM 555 C C . SER A 1 72 ? 11.703 9.712 -1.195 1.00 74.06 72 SER A C 1
ATOM 557 O O . SER A 1 72 ? 12.884 9.859 -1.493 1.00 74.06 72 SER A O 1
ATOM 559 N N . CYS A 1 73 ? 11.132 8.512 -1.085 1.00 73.56 73 CYS A N 1
ATOM 560 C CA . CYS A 1 73 ? 11.892 7.264 -0.992 1.00 73.56 73 CYS A CA 1
ATOM 561 C C . CYS A 1 73 ? 11.843 6.451 -2.289 1.00 73.56 73 CYS A C 1
ATOM 563 O O . CYS A 1 73 ? 12.856 5.917 -2.727 1.00 73.56 73 CYS A O 1
ATOM 565 N N . LEU A 1 74 ? 10.689 6.410 -2.962 1.00 81.75 74 LEU A N 1
ATOM 566 C CA . LEU A 1 74 ? 10.515 5.591 -4.169 1.00 81.75 74 LEU A CA 1
ATOM 567 C C . LEU A 1 74 ? 10.858 6.326 -5.468 1.00 81.75 74 LEU A C 1
ATOM 569 O O . LEU A 1 74 ? 10.881 5.709 -6.531 1.00 81.75 74 LEU A O 1
ATOM 573 N N . THR A 1 75 ? 11.173 7.622 -5.413 1.00 84.62 75 THR A N 1
ATOM 574 C CA . THR A 1 75 ? 11.537 8.414 -6.600 1.00 84.62 75 THR A CA 1
ATOM 575 C C . THR A 1 75 ? 12.697 7.799 -7.376 1.00 84.62 75 THR A C 1
ATOM 577 O O . THR A 1 75 ? 12.673 7.813 -8.609 1.00 84.62 75 THR A O 1
ATOM 580 N N . TRP A 1 76 ? 13.682 7.214 -6.686 1.00 87.19 76 TRP A N 1
ATOM 581 C CA . TRP A 1 76 ? 14.787 6.528 -7.350 1.00 87.19 76 TRP A CA 1
ATOM 582 C C . TRP A 1 76 ? 14.299 5.313 -8.148 1.00 87.19 76 TRP A C 1
ATOM 584 O O . TRP A 1 76 ? 14.530 5.258 -9.353 1.00 87.19 76 TRP A O 1
ATOM 594 N N . TRP A 1 77 ? 13.540 4.409 -7.519 1.00 89.00 77 TRP A N 1
ATOM 595 C CA . TRP A 1 77 ? 12.961 3.231 -8.176 1.00 89.00 77 TRP A CA 1
ATOM 596 C C . TRP A 1 77 ? 12.063 3.606 -9.356 1.00 89.00 77 TRP A C 1
ATOM 598 O O . TRP A 1 77 ? 12.191 3.048 -10.444 1.00 89.00 77 TRP A O 1
ATOM 608 N N . ILE A 1 78 ? 11.197 4.606 -9.173 1.00 88.19 78 ILE A N 1
ATOM 609 C CA . ILE A 1 78 ? 10.315 5.114 -10.230 1.00 88.19 78 ILE A CA 1
ATOM 610 C C . ILE A 1 78 ? 11.137 5.618 -11.421 1.00 88.19 78 ILE A C 1
ATOM 612 O O . ILE A 1 78 ? 10.778 5.357 -12.568 1.00 88.19 78 ILE A O 1
ATOM 616 N N . THR A 1 79 ? 12.226 6.343 -11.163 1.00 89.94 79 THR A N 1
ATOM 617 C CA . THR A 1 79 ? 13.099 6.869 -12.220 1.00 89.94 79 THR A CA 1
ATOM 618 C C . THR A 1 79 ? 13.866 5.741 -12.903 1.00 89.94 79 THR A C 1
ATOM 620 O O . THR A 1 79 ? 13.896 5.683 -14.126 1.00 89.94 79 THR A O 1
ATOM 623 N N . PHE A 1 80 ? 14.398 4.790 -12.137 1.00 90.56 80 PHE A N 1
ATOM 624 C CA . PHE A 1 80 ? 15.120 3.629 -12.651 1.00 90.56 80 PHE A CA 1
ATOM 625 C C . PHE A 1 80 ? 14.270 2.787 -13.614 1.00 90.56 80 PHE A C 1
ATOM 627 O O . PHE A 1 80 ? 14.703 2.491 -14.728 1.00 90.56 80 PHE A O 1
ATOM 634 N N . PHE A 1 81 ? 13.033 2.442 -13.239 1.00 90.75 81 PHE A N 1
ATOM 635 C CA . PHE A 1 81 ? 12.159 1.664 -14.122 1.00 90.75 81 PHE A CA 1
ATOM 636 C C . PHE A 1 81 ? 11.685 2.461 -15.344 1.00 90.75 81 PHE A C 1
ATOM 638 O O . PHE A 1 81 ? 11.515 1.876 -16.414 1.00 90.75 81 PHE A O 1
ATOM 645 N N . LYS A 1 82 ? 11.516 3.786 -15.223 1.00 90.50 82 LYS A N 1
ATOM 646 C CA . LYS A 1 82 ? 11.256 4.660 -16.380 1.00 90.50 82 LYS A CA 1
ATOM 647 C C . LYS A 1 82 ? 12.420 4.657 -17.362 1.00 90.50 82 LYS A C 1
ATOM 649 O O . LYS A 1 82 ? 12.197 4.423 -18.542 1.00 90.50 82 LYS A O 1
ATOM 654 N N . ASP A 1 83 ? 13.649 4.775 -16.872 1.00 93.75 83 ASP A N 1
ATOM 655 C CA . ASP A 1 83 ? 14.855 4.683 -17.696 1.00 93.75 83 ASP A CA 1
ATOM 656 C C . ASP A 1 83 ? 14.945 3.343 -18.447 1.00 93.75 83 ASP A C 1
ATOM 658 O O . ASP A 1 83 ? 15.356 3.305 -19.607 1.00 93.75 83 ASP A O 1
ATOM 662 N N . LEU A 1 84 ? 14.544 2.233 -17.815 1.00 90.50 84 LEU A N 1
ATOM 663 C CA . LEU A 1 84 ? 14.496 0.924 -18.475 1.00 90.50 84 LEU A CA 1
ATOM 664 C C . LEU A 1 84 ? 13.455 0.868 -19.602 1.00 90.50 84 LEU A C 1
ATOM 666 O O . LEU A 1 84 ? 13.721 0.234 -20.627 1.00 90.50 84 LEU A O 1
ATOM 670 N N . MET A 1 85 ? 12.302 1.527 -19.435 1.00 91.81 85 MET A N 1
ATOM 671 C CA . MET A 1 85 ? 11.299 1.665 -20.501 1.00 91.81 85 MET A CA 1
ATOM 672 C C . MET A 1 85 ? 11.819 2.528 -21.645 1.00 91.81 85 MET A C 1
ATOM 674 O O . MET A 1 85 ? 11.760 2.113 -22.800 1.00 91.81 85 MET A O 1
ATOM 678 N N . ASP A 1 86 ? 12.368 3.699 -21.325 1.00 93.19 86 ASP A N 1
ATOM 679 C CA . ASP A 1 86 ? 12.808 4.684 -22.315 1.00 93.19 86 ASP A CA 1
ATOM 680 C C . ASP A 1 86 ? 13.961 4.149 -23.178 1.00 93.19 86 ASP A C 1
ATOM 682 O O . ASP A 1 86 ? 14.074 4.470 -24.361 1.00 93.19 86 ASP A O 1
ATOM 686 N N . ARG A 1 87 ? 14.794 3.267 -22.612 1.00 91.12 87 ARG A N 1
ATOM 687 C CA . ARG A 1 87 ? 15.872 2.563 -23.328 1.00 91.12 87 ARG A CA 1
ATOM 688 C C . ARG A 1 87 ? 15.397 1.324 -24.095 1.00 91.12 87 ARG A C 1
ATOM 690 O O . ARG A 1 87 ? 16.208 0.688 -24.764 1.00 91.12 87 ARG A O 1
ATOM 697 N N . GLY A 1 88 ? 14.124 0.945 -23.978 1.00 88.06 88 GLY A N 1
ATOM 698 C CA . GLY A 1 88 ? 13.552 -0.247 -24.609 1.00 88.06 88 GLY A CA 1
ATOM 699 C C . GLY A 1 88 ? 14.014 -1.578 -24.002 1.00 88.06 88 GLY A C 1
ATOM 700 O O . GLY A 1 88 ? 13.797 -2.628 -24.602 1.00 88.06 88 GLY A O 1
ATOM 701 N N . VAL A 1 89 ? 14.650 -1.557 -22.825 1.00 86.69 89 VAL A N 1
ATOM 7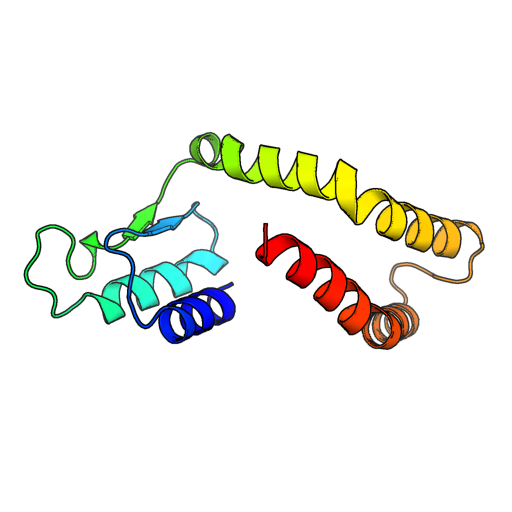02 C CA . VAL A 1 89 ? 15.085 -2.766 -22.097 1.00 86.69 89 VAL A CA 1
ATOM 703 C C . VAL A 1 89 ? 13.884 -3.441 -21.430 1.00 86.69 89 VAL A C 1
ATOM 705 O O . VAL A 1 89 ? 13.777 -4.668 -21.391 1.00 86.69 89 VAL A O 1
ATOM 708 N N . PHE A 1 90 ? 12.944 -2.635 -20.941 1.00 86.94 90 PHE A N 1
ATOM 709 C CA . PHE A 1 90 ? 11.670 -3.089 -20.405 1.00 86.94 90 PHE A CA 1
ATOM 710 C C . PHE A 1 90 ? 10.526 -2.682 -21.339 1.00 86.94 90 PHE A C 1
ATOM 712 O O . PHE A 1 90 ? 10.401 -1.517 -21.708 1.00 86.94 90 PHE A O 1
ATOM 719 N N . LEU A 1 91 ? 9.674 -3.644 -21.702 1.00 88.31 91 LEU A N 1
ATOM 720 C CA . LEU A 1 91 ? 8.478 -3.406 -22.507 1.00 88.31 91 LEU A CA 1
ATOM 721 C C . LEU A 1 91 ? 7.236 -3.644 -21.637 1.00 88.31 91 LEU A C 1
ATOM 723 O O . LEU A 1 91 ? 6.947 -4.797 -21.297 1.00 88.31 91 LEU A O 1
ATOM 727 N N . PRO A 1 92 ? 6.491 -2.586 -21.272 1.00 83.44 92 PRO A N 1
ATOM 728 C CA . PRO A 1 92 ? 5.246 -2.722 -20.527 1.00 83.44 92 PRO A CA 1
ATOM 729 C C . PRO A 1 92 ? 4.251 -3.613 -21.276 1.00 83.44 92 PRO A C 1
ATOM 731 O O . PRO A 1 92 ? 4.065 -3.469 -22.482 1.00 83.44 92 PRO A O 1
ATOM 734 N N . GLY A 1 93 ? 3.608 -4.540 -20.564 1.00 85.88 93 GLY A N 1
ATOM 735 C CA . GLY A 1 93 ? 2.675 -5.506 -21.157 1.00 85.88 93 GLY A CA 1
ATOM 736 C C . GLY A 1 93 ? 3.329 -6.781 -21.700 1.00 85.88 93 GLY A C 1
ATOM 737 O O . GLY A 1 93 ? 2.612 -7.710 -22.063 1.00 85.88 93 GLY A O 1
ATOM 738 N N . ASN A 1 94 ? 4.664 -6.877 -21.710 1.00 90.00 94 ASN A N 1
ATOM 739 C CA . ASN A 1 94 ? 5.350 -8.153 -21.885 1.00 90.00 94 ASN A CA 1
ATOM 740 C C . ASN A 1 94 ? 5.453 -8.865 -20.529 1.00 90.00 94 ASN A C 1
ATOM 742 O O . ASN A 1 94 ? 6.253 -8.479 -19.674 1.00 90.00 94 ASN A O 1
ATOM 746 N N . THR A 1 95 ? 4.665 -9.924 -20.353 1.00 89.94 95 THR A N 1
ATOM 747 C CA . THR A 1 95 ? 4.595 -10.703 -19.111 1.00 89.94 95 THR A CA 1
ATOM 748 C C . THR A 1 95 ? 5.952 -11.257 -18.691 1.00 89.94 95 THR A C 1
ATOM 750 O O . THR A 1 95 ? 6.295 -11.179 -17.521 1.00 89.94 95 THR A O 1
ATOM 753 N N . LEU A 1 96 ? 6.779 -11.735 -19.624 1.00 90.25 96 LEU A N 1
ATOM 754 C CA . LEU A 1 96 ? 8.105 -12.267 -19.297 1.00 90.25 96 LEU A CA 1
ATOM 755 C C . LEU A 1 96 ? 9.014 -11.187 -18.691 1.00 90.25 96 LEU A C 1
ATOM 757 O O . LEU A 1 96 ? 9.699 -11.427 -17.701 1.00 90.25 96 LEU A O 1
ATOM 761 N N . HIS A 1 97 ? 9.013 -9.985 -19.271 1.00 89.31 97 HIS A N 1
ATOM 762 C CA . HIS A 1 97 ? 9.823 -8.882 -18.754 1.00 89.31 97 HIS A CA 1
ATOM 763 C C . HIS A 1 97 ? 9.316 -8.418 -17.381 1.00 89.31 97 HIS A C 1
ATOM 765 O O . HIS A 1 97 ? 10.120 -8.072 -16.520 1.00 89.31 97 HIS A O 1
ATOM 771 N N . GLN A 1 98 ? 7.998 -8.428 -17.167 1.00 89.31 98 GLN A N 1
ATOM 772 C CA . GLN A 1 98 ? 7.395 -8.096 -15.876 1.00 89.31 98 GLN A CA 1
ATOM 773 C C . GLN A 1 98 ? 7.776 -9.113 -14.795 1.00 89.31 98 GLN A C 1
ATOM 775 O O . GLN A 1 98 ? 8.214 -8.702 -13.724 1.00 89.31 98 GLN A O 1
ATOM 780 N N . GLU A 1 99 ? 7.697 -10.412 -15.094 1.00 88.38 99 GLU A N 1
ATOM 781 C CA . GLU A 1 99 ? 8.115 -11.475 -14.173 1.00 88.38 99 GLU A CA 1
ATOM 782 C C . GLU A 1 99 ? 9.611 -11.388 -13.846 1.00 88.38 99 GLU A C 1
ATOM 784 O O . GLU A 1 99 ? 9.995 -11.529 -12.690 1.00 88.38 99 GLU A O 1
ATOM 789 N N . PHE A 1 100 ? 10.472 -11.084 -14.825 1.00 89.19 100 PHE A N 1
ATOM 790 C CA . PHE A 1 100 ? 11.900 -10.887 -14.557 1.00 89.19 100 PHE A CA 1
ATOM 791 C C . PHE A 1 100 ? 12.176 -9.675 -13.672 1.00 89.19 100 PHE A C 1
ATOM 793 O O . PHE A 1 100 ? 12.994 -9.764 -12.759 1.00 89.19 100 PHE A O 1
ATOM 800 N N . LEU A 1 101 ? 11.508 -8.544 -13.917 1.00 89.38 101 LEU A N 1
ATOM 801 C CA . LEU A 1 101 ? 11.647 -7.381 -13.044 1.00 89.38 101 LEU A CA 1
ATOM 802 C C . LEU A 1 101 ? 11.159 -7.696 -11.631 1.00 89.38 101 LEU A C 1
ATOM 804 O O . LEU A 1 101 ? 11.834 -7.350 -10.665 1.00 89.38 101 LEU A O 1
ATOM 808 N N . TRP A 1 102 ? 10.025 -8.382 -11.510 1.00 88.75 102 TRP A N 1
ATOM 809 C CA . TRP A 1 102 ? 9.508 -8.801 -10.218 1.00 88.75 102 TRP A CA 1
ATOM 810 C C . TRP A 1 102 ? 10.499 -9.721 -9.501 1.00 88.75 102 TRP A C 1
ATOM 812 O O . TRP A 1 102 ? 10.890 -9.438 -8.377 1.00 88.75 102 TRP A O 1
ATOM 822 N N . PHE A 1 103 ? 10.993 -10.760 -10.171 1.00 89.38 103 PHE A N 1
ATOM 823 C CA . PHE A 1 103 ? 11.964 -11.692 -9.602 1.00 89.38 103 PHE A CA 1
ATOM 824 C C . PHE A 1 103 ? 13.256 -10.999 -9.145 1.00 89.38 103 PHE A C 1
ATOM 826 O O . PHE A 1 103 ? 13.754 -11.282 -8.060 1.00 89.38 103 PHE A O 1
ATOM 833 N N . CYS A 1 104 ? 13.794 -10.079 -9.949 1.00 90.62 104 CYS A N 1
ATOM 834 C CA . CYS A 1 104 ? 15.064 -9.417 -9.649 1.00 90.62 104 CYS A CA 1
ATOM 835 C C . CYS A 1 104 ? 14.949 -8.325 -8.579 1.00 90.62 104 CYS A C 1
ATOM 837 O O . CYS A 1 104 ? 15.905 -8.105 -7.838 1.00 90.62 104 CYS A O 1
ATOM 839 N N . PHE A 1 105 ? 13.827 -7.602 -8.529 1.00 89.94 105 PHE A N 1
ATOM 840 C CA . PHE A 1 105 ? 13.721 -6.373 -7.739 1.00 89.94 105 PHE A CA 1
ATOM 841 C C . PHE A 1 105 ? 12.702 -6.438 -6.601 1.00 89.94 105 PHE A C 1
ATOM 843 O O . PHE A 1 105 ? 12.770 -5.581 -5.725 1.00 89.94 105 PHE A O 1
ATOM 850 N N . ALA A 1 106 ? 11.795 -7.422 -6.554 1.00 89.31 106 ALA A N 1
ATOM 851 C CA . ALA A 1 106 ? 10.787 -7.493 -5.492 1.00 89.31 106 ALA A CA 1
ATOM 852 C C . ALA A 1 106 ? 11.418 -7.567 -4.095 1.00 89.31 106 ALA A C 1
ATOM 854 O O . ALA A 1 106 ? 10.965 -6.869 -3.193 1.00 89.31 106 ALA A O 1
ATOM 855 N N . GLU A 1 107 ? 12.485 -8.353 -3.922 1.00 90.12 107 GLU A N 1
ATOM 856 C CA . GLU A 1 107 ? 13.171 -8.467 -2.629 1.00 90.12 107 GLU A CA 1
ATOM 857 C C . GLU A 1 107 ? 13.856 -7.154 -2.224 1.00 90.12 107 GLU A C 1
ATOM 859 O O . GLU A 1 107 ? 13.729 -6.721 -1.083 1.00 90.12 107 GLU A O 1
ATOM 864 N N . LEU A 1 108 ? 14.521 -6.478 -3.164 1.00 89.38 108 LEU A N 1
ATOM 865 C CA . LEU A 1 108 ? 15.194 -5.200 -2.908 1.00 89.38 108 LEU A CA 1
ATOM 866 C C . LEU A 1 108 ? 14.195 -4.093 -2.559 1.00 89.38 108 LEU A C 1
ATOM 868 O O . LEU A 1 108 ? 14.406 -3.334 -1.618 1.00 89.38 108 LEU A O 1
ATOM 872 N N . ILE A 1 109 ? 13.079 -4.031 -3.289 1.00 87.31 109 ILE A N 1
ATOM 873 C CA . ILE A 1 109 ? 12.003 -3.081 -3.002 1.00 87.31 109 ILE A CA 1
ATOM 874 C C . ILE A 1 109 ? 11.401 -3.381 -1.625 1.00 87.31 109 ILE A C 1
ATOM 876 O O . ILE A 1 109 ? 11.161 -2.451 -0.862 1.00 87.31 109 ILE A O 1
ATOM 880 N N . GLN A 1 110 ? 11.189 -4.654 -1.276 1.00 86.00 110 GLN A N 1
ATOM 881 C CA . GLN A 1 110 ? 10.680 -5.025 0.045 1.00 86.00 110 GLN A CA 1
ATOM 882 C C . GLN A 1 110 ? 11.647 -4.615 1.166 1.00 86.00 110 GLN A C 1
ATOM 884 O O . GLN A 1 110 ? 11.199 -4.047 2.155 1.00 86.00 110 GLN A O 1
ATOM 889 N N . GLN A 1 111 ? 12.959 -4.811 0.993 1.00 86.44 111 GLN A N 1
ATOM 890 C CA . GLN A 1 111 ? 13.972 -4.374 1.964 1.00 86.44 111 GLN A CA 1
ATOM 891 C C . GLN A 1 111 ? 13.948 -2.853 2.189 1.00 86.44 111 GLN A C 1
ATOM 893 O O . GLN A 1 111 ? 14.000 -2.398 3.333 1.00 86.44 111 GLN A O 1
ATOM 898 N N . ASP A 1 112 ? 13.818 -2.064 1.119 1.00 84.06 112 ASP A N 1
ATOM 899 C CA . ASP A 1 112 ? 13.702 -0.604 1.222 1.00 84.06 112 ASP A CA 1
ATOM 900 C C . ASP A 1 112 ? 12.407 -0.177 1.933 1.00 84.06 112 ASP A C 1
ATOM 902 O O . ASP A 1 112 ? 12.412 0.764 2.730 1.00 84.06 112 ASP A O 1
ATOM 906 N N . LEU A 1 113 ? 11.294 -0.873 1.675 1.00 81.50 113 LEU A N 1
ATOM 907 C CA . LEU A 1 113 ? 10.029 -0.640 2.376 1.00 81.50 113 LEU A CA 1
ATOM 908 C C . LEU A 1 113 ? 10.136 -0.986 3.870 1.00 81.50 113 LEU A C 1
ATOM 910 O O . LEU A 1 113 ? 9.652 -0.227 4.712 1.00 81.50 113 LEU A O 1
ATOM 914 N N . ASP A 1 114 ? 10.802 -2.090 4.209 1.00 82.94 114 ASP A N 1
ATOM 915 C CA . ASP A 1 114 ? 10.981 -2.542 5.591 1.00 82.94 114 ASP A CA 1
ATOM 916 C C . ASP A 1 114 ? 11.883 -1.594 6.396 1.00 82.94 114 ASP A C 1
ATOM 918 O O . ASP A 1 114 ? 11.618 -1.347 7.573 1.00 82.94 114 ASP A O 1
ATOM 922 N N . PHE A 1 115 ? 12.900 -0.987 5.772 1.00 78.31 115 PHE A N 1
ATOM 923 C CA . PHE A 1 115 ? 13.742 0.029 6.418 1.00 78.31 115 PHE A CA 1
ATOM 924 C C . PHE A 1 115 ? 12.927 1.226 6.932 1.00 78.31 115 PHE A C 1
ATOM 926 O O . PHE A 1 115 ? 13.228 1.811 7.978 1.00 78.31 115 PHE A O 1
ATOM 933 N N . VAL A 1 116 ? 11.866 1.582 6.211 1.00 69.75 116 VAL A N 1
ATOM 934 C CA . VAL A 1 116 ? 11.004 2.710 6.566 1.00 69.75 116 VAL A CA 1
ATOM 935 C C . VAL A 1 116 ? 10.004 2.330 7.655 1.00 69.75 116 VAL A C 1
ATOM 937 O O . VAL A 1 116 ? 9.664 3.186 8.462 1.00 69.75 116 VAL A O 1
ATOM 940 N N . LYS A 1 117 ? 9.609 1.053 7.766 1.00 62.47 117 LYS A N 1
ATOM 941 C CA . LYS A 1 117 ? 8.761 0.551 8.870 1.00 62.47 117 LYS A CA 1
ATOM 942 C C . LYS A 1 117 ? 9.398 0.782 10.256 1.00 62.47 117 LYS A C 1
ATOM 944 O O . LYS A 1 117 ? 8.687 0.782 11.255 1.00 62.47 117 LYS A O 1
ATOM 949 N N . ILE A 1 118 ? 10.725 0.948 10.326 1.00 54.75 118 ILE A N 1
ATOM 950 C CA . ILE A 1 118 ? 11.503 1.081 11.573 1.00 54.75 118 ILE A CA 1
ATOM 951 C C . ILE A 1 118 ? 11.546 2.537 12.105 1.00 54.75 118 ILE A C 1
ATOM 953 O O . ILE A 1 118 ? 11.977 2.753 13.238 1.00 54.75 118 ILE A O 1
ATOM 957 N N . HIS A 1 119 ? 11.076 3.527 11.336 1.00 40.72 119 HIS A N 1
ATOM 958 C CA . HIS A 1 119 ? 11.036 4.948 11.723 1.00 40.72 119 HIS A CA 1
ATOM 959 C C . HIS A 1 119 ? 9.603 5.461 11.910 1.00 40.72 119 HIS A C 1
ATOM 961 O O . HIS A 1 119 ? 9.442 6.429 12.689 1.00 40.72 119 HIS A O 1
#

Radius of gyration: 18.77 Å; chains: 1; bounding box: 36×25×51 Å

Secondary structure (DSSP, 8-state):
-HHHHHHHHHHHTS--S-EEE-S-TTHHHHHHHHHHHTTT--STT-GGGGEEE--GGGGHHHHHHHHHHHHHTTHHHHHHHHHHHHTTSS-TT-HHHHHHHHHHHHHHHHHHHHHHHT-

InterPro domains:
  IPR058913 Integrase core domain, putative [PF24764] (3-115)

pLDDT: mean 84.17, std 7.35, range [40.72, 93.75]

Foldseek 3Di:
DQVVQVVVCVVVVHADQAEEDAPDPVCVSVLQVNLVVFCPPPDPCHHNSRYDHDHCVVCVVVVVVVVVCCVPQVPVVVVVVVVCVVVVVADPPPPVSVVVCCVVCVVVVVVSVVVVVVD

Sequence (119 aa):
MAKYFVDCVEEVGGCPSLLRTDCGTENVVIAGVQSFLRAECDDDLAGEKAHCYGPSTGNQWIEAWWSYYCRSCLTWWITFFKDLMDRGVFLPGNTLHQEFLWFCFAELIQQDLDFVKIH